Protein AF-A0A2M7GAT9-F1 (afdb_monomer_lite)

Structure (mmCIF, N/CA/C/O backbone):
data_AF-A0A2M7GAT9-F1
#
_entry.id   AF-A0A2M7GAT9-F1
#
loop_
_atom_site.group_PDB
_atom_site.id
_atom_site.type_symbol
_atom_site.label_atom_id
_atom_site.label_alt_id
_atom_site.label_comp_id
_atom_site.label_asym_id
_atom_site.label_entity_id
_atom_site.label_seq_id
_atom_site.pdbx_PDB_ins_code
_atom_site.Cartn_x
_atom_site.Cartn_y
_atom_site.Cartn_z
_atom_site.occupancy
_atom_site.B_iso_or_equiv
_atom_site.auth_seq_id
_atom_site.auth_comp_id
_atom_site.auth_asym_id
_atom_site.auth_atom_id
_atom_site.pdbx_PDB_model_num
ATOM 1 N N . THR A 1 1 ? -16.106 -1.754 4.201 1.00 80.75 1 THR A N 1
ATOM 2 C CA . THR A 1 1 ? -14.857 -2.384 4.667 1.00 80.75 1 THR A CA 1
ATOM 3 C C . THR A 1 1 ? -13.675 -1.558 4.230 1.00 80.75 1 THR A C 1
ATOM 5 O O . THR A 1 1 ? -13.568 -1.268 3.043 1.00 80.75 1 THR A O 1
ATOM 8 N N . LEU A 1 2 ? -12.814 -1.177 5.167 1.00 82.94 2 LEU A N 1
ATOM 9 C CA . LEU A 1 2 ? -11.516 -0.560 4.906 1.00 82.94 2 LEU A CA 1
ATOM 10 C C . LEU A 1 2 ? -10.448 -1.655 4.848 1.00 82.94 2 LEU A C 1
ATOM 12 O O . LEU A 1 2 ? -10.493 -2.592 5.641 1.00 82.94 2 LEU A O 1
ATOM 16 N N . VAL A 1 3 ? -9.509 -1.553 3.908 1.00 83.44 3 VAL A N 1
ATOM 17 C CA . VAL A 1 3 ? -8.440 -2.546 3.734 1.00 83.44 3 VAL A CA 1
ATOM 18 C C . VAL A 1 3 ? -7.088 -1.852 3.829 1.00 83.44 3 VAL A C 1
ATOM 20 O O . VAL A 1 3 ? -6.807 -0.945 3.047 1.00 83.44 3 VAL A O 1
ATOM 23 N N . PHE A 1 4 ? -6.253 -2.294 4.765 1.00 80.69 4 PHE A N 1
ATOM 24 C CA . PHE A 1 4 ? -4.897 -1.794 4.979 1.00 80.69 4 PHE A CA 1
ATOM 25 C C . PHE A 1 4 ? -3.856 -2.879 4.721 1.00 80.69 4 PHE A C 1
ATOM 27 O O . PHE A 1 4 ? -4.135 -4.072 4.782 1.00 80.69 4 PHE A O 1
ATOM 34 N N . GLU A 1 5 ? -2.622 -2.465 4.462 1.00 77.94 5 GLU A N 1
ATOM 35 C CA . GLU A 1 5 ? -1.487 -3.382 4.481 1.00 77.94 5 GLU A CA 1
ATOM 36 C C . GLU A 1 5 ? -1.056 -3.683 5.922 1.00 77.94 5 GLU A C 1
ATOM 38 O O . GLU A 1 5 ? -0.992 -2.786 6.768 1.00 77.94 5 GLU A O 1
ATOM 43 N N . ASN A 1 6 ? -0.718 -4.943 6.197 1.00 74.69 6 ASN A N 1
ATOM 44 C CA . ASN A 1 6 ? -0.121 -5.349 7.463 1.00 74.69 6 ASN A CA 1
ATOM 45 C C . ASN A 1 6 ? 1.356 -4.922 7.502 1.00 74.69 6 ASN A C 1
ATOM 47 O O . ASN A 1 6 ? 2.221 -5.524 6.862 1.00 74.69 6 ASN A O 1
ATOM 51 N N . LEU A 1 7 ? 1.642 -3.868 8.265 1.00 72.25 7 LEU A N 1
ATOM 52 C CA . LEU A 1 7 ? 2.975 -3.278 8.389 1.00 72.25 7 LEU A CA 1
ATOM 53 C C . LEU A 1 7 ? 3.690 -3.668 9.692 1.00 72.25 7 LEU A C 1
ATOM 55 O O . LEU A 1 7 ? 4.760 -3.133 9.977 1.00 72.25 7 LEU A O 1
ATOM 59 N N . THR A 1 8 ? 3.153 -4.603 10.475 1.00 63.50 8 THR A N 1
ATOM 60 C CA . THR A 1 8 ? 3.631 -4.913 11.834 1.00 63.50 8 THR A CA 1
ATOM 61 C C . THR A 1 8 ? 5.086 -5.411 11.849 1.00 63.50 8 THR A C 1
ATOM 63 O O . THR A 1 8 ? 5.863 -5.055 12.732 1.00 63.50 8 THR A O 1
ATOM 66 N N . ASP A 1 9 ? 5.520 -6.102 10.789 1.00 62.81 9 ASP A N 1
ATOM 67 C CA . ASP A 1 9 ? 6.853 -6.722 10.711 1.00 62.81 9 ASP A CA 1
ATOM 68 C C . ASP A 1 9 ? 7.926 -5.903 9.976 1.00 62.81 9 ASP A C 1
ATOM 70 O O . ASP A 1 9 ? 9.049 -6.377 9.769 1.00 62.81 9 ASP A O 1
ATOM 74 N N . ILE A 1 10 ? 7.637 -4.681 9.523 1.00 66.19 10 ILE A N 1
ATOM 75 C CA . ILE A 1 10 ? 8.608 -3.913 8.713 1.00 66.19 10 ILE A CA 1
ATOM 76 C C . ILE A 1 10 ? 9.868 -3.510 9.498 1.00 66.19 10 ILE A C 1
ATOM 78 O O . ILE A 1 10 ? 10.878 -3.137 8.903 1.00 66.19 10 ILE A O 1
ATOM 82 N N . ARG A 1 11 ? 9.818 -3.590 10.834 1.00 61.47 11 ARG A N 1
ATOM 83 C CA . ARG A 1 11 ? 10.907 -3.225 11.753 1.00 61.47 11 ARG A CA 1
ATOM 84 C C . ARG A 1 11 ? 11.925 -4.351 11.978 1.00 61.47 11 ARG A C 1
ATOM 86 O O . ARG A 1 11 ? 13.081 -4.045 12.248 1.00 61.47 11 ARG A O 1
ATOM 93 N N . GLY A 1 12 ? 11.522 -5.619 11.847 1.00 58.66 12 GLY A N 1
ATOM 94 C CA . GLY A 1 12 ? 12.359 -6.785 12.182 1.00 58.66 12 GLY A CA 1
ATOM 95 C C . GLY A 1 12 ? 13.054 -7.461 10.995 1.00 58.66 12 GLY A C 1
ATOM 96 O O . GLY A 1 12 ? 13.978 -8.244 11.185 1.00 58.66 12 GLY A O 1
ATOM 97 N N . LYS A 1 13 ? 12.641 -7.162 9.757 1.00 58.69 13 LYS A N 1
ATOM 98 C CA . LYS A 1 13 ? 13.012 -7.963 8.576 1.00 58.69 13 LYS A CA 1
ATOM 99 C C . LYS A 1 13 ? 14.443 -7.757 8.052 1.00 58.69 13 LYS A C 1
ATOM 101 O O . LYS A 1 13 ? 14.908 -8.575 7.263 1.00 58.69 13 LYS A O 1
ATOM 106 N N . THR A 1 14 ? 15.165 -6.693 8.428 1.00 56.41 14 THR A N 1
ATOM 107 C CA . THR A 1 14 ? 16.550 -6.433 7.958 1.00 56.41 14 THR A CA 1
ATOM 108 C C . THR A 1 14 ? 17.268 -5.405 8.849 1.00 56.41 14 THR A C 1
ATOM 110 O O . THR A 1 14 ? 16.628 -4.494 9.372 1.00 56.41 14 THR A O 1
ATOM 113 N N . LYS A 1 15 ? 18.608 -5.467 8.974 1.00 64.75 15 LYS A N 1
ATOM 114 C CA . LYS A 1 15 ? 19.419 -4.374 9.557 1.00 64.75 15 LYS A CA 1
ATOM 115 C C . LYS A 1 15 ? 19.279 -3.099 8.708 1.00 64.75 15 LYS A C 1
ATOM 117 O O . LYS A 1 15 ? 19.955 -2.927 7.697 1.00 64.75 15 LYS A O 1
ATOM 122 N N . LEU A 1 16 ? 18.394 -2.197 9.123 1.00 68.31 16 LEU A N 1
ATOM 123 C CA . LEU A 1 16 ? 18.163 -0.914 8.456 1.00 68.31 16 LEU A CA 1
ATOM 124 C C . LEU A 1 16 ? 19.307 0.076 8.730 1.00 68.31 16 LEU A C 1
ATOM 126 O O . LEU A 1 16 ? 19.778 0.207 9.865 1.00 68.31 16 LEU A O 1
ATOM 130 N N . LYS A 1 17 ? 19.708 0.846 7.709 1.00 75.12 17 LYS A N 1
ATOM 131 C CA . LYS A 1 17 ? 20.668 1.953 7.867 1.00 75.12 17 LYS A CA 1
ATOM 132 C C . LYS A 1 17 ? 20.080 3.040 8.782 1.00 75.12 17 LYS A C 1
ATOM 134 O O . LYS A 1 17 ? 18.864 3.231 8.831 1.00 75.12 17 LYS A O 1
ATOM 139 N N . LYS A 1 18 ? 20.930 3.815 9.473 1.00 76.88 18 LYS A N 1
ATOM 140 C CA . LYS A 1 18 ? 20.515 4.849 10.456 1.00 76.88 18 LYS A CA 1
ATOM 141 C C . LYS A 1 18 ? 19.440 5.809 9.912 1.00 76.88 18 LYS A C 1
ATOM 143 O O . LYS A 1 18 ? 18.465 6.087 10.606 1.00 76.88 18 LYS A O 1
ATOM 148 N N . ALA A 1 19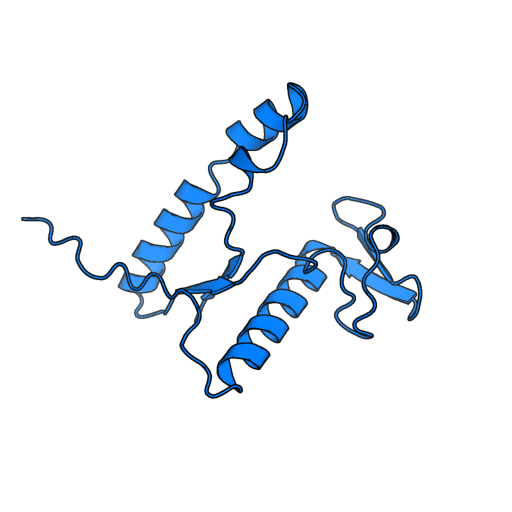 ? 19.574 6.251 8.659 1.00 72.56 19 ALA A N 1
ATOM 149 C CA . ALA A 1 19 ? 18.601 7.122 7.993 1.00 72.56 19 ALA A CA 1
ATOM 150 C C . ALA A 1 19 ? 17.235 6.446 7.751 1.00 72.56 19 ALA A C 1
ATOM 152 O O . ALA A 1 19 ? 16.191 7.067 7.950 1.00 72.56 19 ALA A O 1
ATOM 153 N N . GLN A 1 20 ? 17.232 5.161 7.379 1.00 69.75 20 GLN A N 1
ATOM 154 C CA . GLN A 1 20 ? 16.010 4.375 7.177 1.00 69.75 20 GLN A CA 1
ATOM 155 C C . GLN A 1 20 ? 15.284 4.136 8.506 1.00 69.75 20 GLN A C 1
ATOM 157 O O . GLN A 1 20 ? 14.071 4.318 8.568 1.00 69.75 20 GLN A O 1
ATOM 162 N N . ARG A 1 21 ? 16.024 3.841 9.589 1.00 71.12 21 ARG A N 1
ATOM 163 C CA . ARG A 1 21 ? 15.457 3.759 10.948 1.00 71.12 21 ARG A CA 1
ATOM 164 C C . ARG A 1 21 ? 14.804 5.076 11.361 1.00 71.12 21 ARG A C 1
ATOM 166 O O . ARG A 1 21 ? 13.655 5.072 11.779 1.00 71.12 21 ARG A O 1
ATOM 173 N N . LYS A 1 22 ? 15.485 6.214 11.172 1.00 69.25 22 LYS A N 1
ATOM 174 C CA . LYS A 1 22 ? 14.926 7.539 11.501 1.00 69.25 22 LYS A CA 1
ATOM 175 C C . LYS A 1 22 ? 13.610 7.807 10.760 1.00 69.25 22 LYS A C 1
ATOM 177 O O . LYS A 1 22 ? 12.669 8.292 11.374 1.00 69.25 22 LYS A O 1
ATOM 182 N N . ARG A 1 23 ? 13.515 7.461 9.470 1.00 68.31 23 ARG A N 1
ATOM 183 C CA . ARG A 1 23 ? 12.257 7.550 8.700 1.00 68.31 23 ARG A CA 1
ATOM 184 C C . ARG A 1 23 ? 11.165 6.640 9.257 1.00 68.31 23 ARG A C 1
ATOM 186 O O . ARG A 1 23 ? 10.032 7.083 9.381 1.00 68.31 23 ARG A O 1
ATOM 193 N N . LEU A 1 24 ? 11.516 5.410 9.620 1.00 67.75 24 LEU A N 1
ATOM 194 C CA . LEU A 1 24 ? 10.578 4.439 10.180 1.00 67.75 24 LEU A CA 1
ATOM 195 C C . LEU A 1 24 ? 10.036 4.845 11.561 1.00 67.75 24 LEU A C 1
ATOM 197 O O . LEU A 1 24 ? 8.907 4.508 11.902 1.00 67.75 24 LEU A O 1
ATOM 201 N N . HIS A 1 25 ? 10.831 5.581 12.340 1.00 68.69 25 HIS A N 1
ATOM 202 C CA . HIS A 1 25 ? 10.440 6.115 13.648 1.00 68.69 25 HIS A CA 1
ATOM 203 C C . HIS A 1 25 ? 9.668 7.441 13.578 1.00 68.69 25 HIS A C 1
ATOM 205 O O . HIS A 1 25 ? 9.004 7.791 14.546 1.00 68.69 25 HIS A O 1
ATOM 211 N N . LYS A 1 26 ? 9.734 8.183 12.463 1.00 60.97 26 LYS A N 1
ATOM 212 C CA . LYS A 1 26 ? 9.060 9.486 12.311 1.00 60.97 26 LYS A CA 1
ATOM 213 C C . LYS A 1 26 ? 7.547 9.392 12.099 1.00 60.97 26 LYS A C 1
ATOM 215 O O . LYS A 1 26 ? 6.861 10.386 12.299 1.00 60.97 26 LYS A O 1
ATOM 220 N N . TRP A 1 27 ? 7.037 8.235 11.686 1.00 63.81 27 TRP A N 1
ATOM 221 C CA . TRP A 1 27 ? 5.609 8.032 11.458 1.00 63.81 27 TRP A CA 1
ATOM 222 C C . TRP A 1 27 ? 5.192 6.678 12.028 1.00 63.81 27 TRP A C 1
ATOM 224 O O . TRP A 1 27 ? 5.585 5.622 11.527 1.00 63.81 27 TRP A O 1
ATOM 234 N N . SER A 1 28 ? 4.429 6.698 13.117 1.00 68.75 28 SER A N 1
ATOM 235 C CA . SER A 1 28 ? 3.855 5.508 13.739 1.00 68.75 28 SER A CA 1
ATOM 236 C C . SER A 1 28 ? 2.661 5.033 12.906 1.00 68.75 28 SER A C 1
ATOM 238 O O . SER A 1 28 ? 1.513 5.283 13.250 1.00 68.75 28 SER A O 1
ATOM 240 N N . PHE A 1 29 ? 2.920 4.310 11.810 1.00 73.81 29 PHE A N 1
ATOM 241 C CA . PHE A 1 29 ? 1.864 3.640 11.029 1.00 73.81 29 PHE A CA 1
ATOM 242 C C . PHE A 1 29 ? 0.887 2.862 11.924 1.00 73.81 29 PHE A C 1
ATOM 244 O O . PHE A 1 29 ? -0.315 2.921 11.702 1.00 73.81 29 PHE A O 1
ATOM 251 N N . ALA A 1 30 ? 1.405 2.236 12.985 1.00 73.06 30 ALA A N 1
ATOM 252 C CA . ALA A 1 30 ? 0.606 1.565 14.004 1.00 73.06 30 ALA A CA 1
ATOM 253 C C . ALA A 1 30 ? -0.406 2.498 14.696 1.00 73.06 30 ALA A C 1
ATOM 255 O O . ALA A 1 30 ? -1.559 2.132 14.848 1.00 73.06 30 ALA A O 1
ATOM 256 N N . GLN A 1 31 ? -0.018 3.725 15.057 1.00 80.00 31 GLN A N 1
ATOM 257 C CA . GLN A 1 31 ? -0.915 4.669 15.732 1.00 80.00 31 GLN A CA 1
ATOM 258 C C . GLN A 1 31 ? -2.031 5.156 14.803 1.00 80.00 31 GLN A C 1
ATOM 260 O O . GLN A 1 31 ? -3.179 5.268 15.223 1.00 80.00 31 GLN A O 1
ATOM 265 N N . LEU A 1 32 ? -1.707 5.414 13.531 1.00 83.75 32 LEU A N 1
ATOM 266 C CA . LEU A 1 32 ? -2.717 5.742 12.527 1.00 83.75 32 LEU A CA 1
ATOM 267 C C . LEU A 1 32 ? -3.695 4.577 12.336 1.00 83.75 32 LEU A C 1
ATOM 269 O O . LEU A 1 32 ? -4.898 4.806 12.285 1.00 83.75 32 LEU A O 1
ATOM 273 N N . GLN A 1 33 ? -3.187 3.345 12.252 1.00 83.94 33 GLN A N 1
ATOM 274 C CA . GLN A 1 33 ? -4.014 2.143 12.137 1.00 83.94 33 GLN A CA 1
ATOM 275 C C . GLN A 1 33 ? -4.954 2.009 13.336 1.00 83.94 33 GLN A C 1
ATOM 277 O O . GLN A 1 33 ? -6.158 1.937 13.121 1.00 83.94 33 GLN A O 1
ATOM 282 N N . THR A 1 34 ? -4.448 2.137 14.566 1.00 83.06 34 THR A N 1
ATOM 283 C CA . THR A 1 34 ? -5.275 2.131 15.783 1.00 83.06 34 THR A CA 1
ATOM 284 C C . THR A 1 34 ? -6.357 3.209 15.745 1.00 83.06 34 THR A C 1
ATOM 286 O O . THR A 1 34 ? -7.512 2.946 16.071 1.00 83.06 34 THR A O 1
ATOM 289 N N . PHE A 1 35 ? -6.017 4.429 15.311 1.00 87.81 35 PHE A N 1
ATOM 290 C CA . PHE A 1 35 ? -6.994 5.512 15.203 1.00 87.81 35 PHE A CA 1
ATOM 291 C C . PHE A 1 35 ? -8.082 5.248 14.169 1.00 87.81 35 PHE A C 1
ATOM 293 O O . PHE A 1 35 ? -9.243 5.595 14.385 1.00 87.81 35 PHE A O 1
ATOM 300 N N . VAL A 1 36 ? -7.722 4.643 13.042 1.00 86.75 36 VAL A N 1
ATOM 301 C CA . VAL A 1 36 ? -8.699 4.272 12.023 1.00 86.75 36 VAL A CA 1
ATOM 302 C C . VAL A 1 36 ? -9.558 3.106 12.495 1.00 86.75 36 VAL A C 1
ATOM 304 O O . VAL A 1 36 ? -10.764 3.149 12.284 1.00 86.75 36 VAL A O 1
ATOM 307 N N . GLU A 1 37 ? -8.979 2.105 13.153 1.00 84.62 37 GLU A N 1
ATOM 308 C CA . GLU A 1 37 ? -9.699 0.943 13.679 1.00 84.62 37 GLU A CA 1
ATOM 309 C C . GLU A 1 37 ? -10.807 1.354 14.640 1.00 84.62 37 GLU A C 1
ATOM 311 O O . GLU A 1 37 ? -11.967 1.025 14.389 1.00 84.62 37 GLU A O 1
ATOM 316 N N . TYR A 1 38 ? -10.493 2.132 15.683 1.00 86.75 38 TYR A N 1
ATOM 317 C CA . TYR A 1 38 ? -11.515 2.489 16.671 1.00 86.75 38 TYR A CA 1
ATOM 318 C C . TYR A 1 38 ? -12.610 3.380 16.061 1.00 86.75 38 TYR A C 1
ATOM 320 O O . TYR A 1 38 ? -13.788 3.225 16.381 1.00 86.75 38 TYR A O 1
ATOM 328 N N . LYS A 1 39 ? -12.259 4.292 15.140 1.00 89.88 39 LYS A N 1
ATOM 329 C CA . LYS A 1 39 ? -13.247 5.140 14.450 1.00 89.88 39 LYS A CA 1
ATOM 330 C C . LYS A 1 39 ? -14.110 4.351 13.473 1.00 89.88 39 LYS A C 1
ATOM 332 O O . LYS A 1 39 ? -15.307 4.602 13.376 1.00 89.88 39 L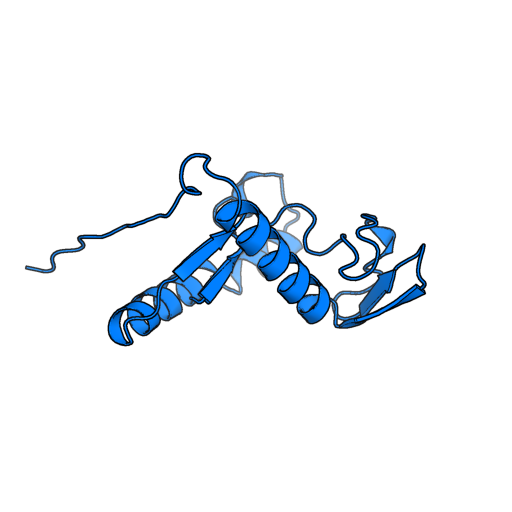YS A O 1
ATOM 337 N N . ALA A 1 40 ? -13.516 3.409 12.747 1.00 86.81 40 ALA A N 1
ATOM 338 C CA . ALA A 1 40 ? -14.240 2.541 11.832 1.00 86.81 40 ALA A CA 1
ATOM 339 C C . ALA A 1 40 ? -15.205 1.637 12.604 1.00 86.81 40 ALA A C 1
ATOM 341 O O . ALA A 1 40 ? -16.365 1.529 12.216 1.00 86.81 40 ALA A O 1
ATOM 342 N N . GLN A 1 41 ? -14.767 1.081 13.736 1.00 85.88 41 GLN A N 1
ATOM 343 C CA . GLN A 1 41 ? -15.614 0.301 14.633 1.00 85.88 41 GLN A CA 1
ATOM 344 C C . GLN A 1 41 ? -16.796 1.126 15.154 1.00 85.88 41 GLN A C 1
ATOM 346 O O . GLN A 1 41 ? -17.930 0.661 15.078 1.00 85.88 41 GLN A O 1
ATOM 351 N N . ALA A 1 42 ? -16.557 2.364 15.604 1.00 87.31 42 ALA A N 1
ATOM 352 C CA . ALA A 1 42 ? -17.621 3.270 16.043 1.00 87.31 42 ALA A CA 1
ATOM 353 C C . ALA A 1 42 ? -18.644 3.580 14.930 1.00 87.31 42 ALA A C 1
ATOM 355 O O . ALA A 1 42 ? -19.817 3.796 15.212 1.00 87.31 42 ALA A O 1
ATOM 356 N N . ALA A 1 43 ? -18.213 3.565 13.666 1.00 90.44 43 ALA A N 1
ATOM 357 C CA . ALA A 1 43 ? -19.064 3.764 12.495 1.00 90.44 43 ALA A CA 1
ATOM 358 C C . ALA A 1 43 ? -19.664 2.460 11.919 1.00 90.44 43 ALA A C 1
ATOM 360 O O . ALA A 1 43 ? -20.279 2.494 10.854 1.00 90.44 43 ALA A O 1
ATOM 361 N N . GLY A 1 44 ? -19.455 1.300 12.557 1.00 87.56 44 GLY A N 1
ATOM 362 C CA . GLY A 1 44 ? -19.919 -0.001 12.051 1.00 87.56 44 GLY A CA 1
ATOM 363 C C . GLY A 1 44 ? -19.192 -0.488 10.786 1.00 87.56 44 GLY A C 1
ATOM 364 O O . GLY A 1 44 ? -19.685 -1.357 10.066 1.00 87.56 44 GLY A O 1
ATOM 365 N N . VAL A 1 45 ? -18.018 0.066 10.479 1.00 86.88 45 VAL A N 1
ATOM 366 C CA . VAL A 1 45 ? -17.220 -0.268 9.296 1.00 86.88 45 VAL A CA 1
ATOM 367 C C . VAL A 1 45 ? -16.139 -1.286 9.656 1.00 86.88 45 V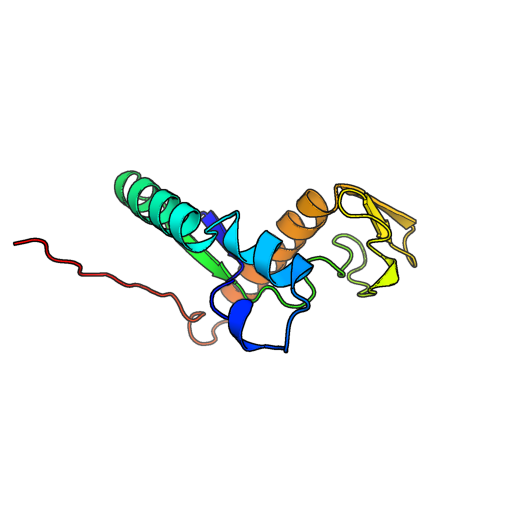AL A C 1
ATOM 369 O O . VAL A 1 45 ? -15.280 -1.029 10.492 1.00 86.88 45 VAL A O 1
ATOM 372 N N . SER A 1 46 ? -16.119 -2.430 8.964 1.00 84.19 46 SER A N 1
ATOM 373 C CA . SER A 1 46 ? -15.072 -3.437 9.174 1.00 84.19 46 SER A CA 1
ATOM 374 C C . SER A 1 46 ? -13.710 -2.996 8.620 1.00 84.19 46 SER A C 1
ATOM 376 O O . SER A 1 46 ? -13.642 -2.413 7.532 1.00 84.19 46 SER A O 1
ATOM 378 N N . VAL A 1 47 ? -12.629 -3.320 9.332 1.00 82.38 47 VAL A N 1
ATOM 379 C CA . VAL A 1 47 ? -11.236 -3.098 8.909 1.00 82.38 47 VAL A CA 1
ATOM 380 C C . VAL A 1 47 ? -10.561 -4.448 8.678 1.00 82.38 47 VAL A C 1
ATOM 382 O O . VAL A 1 47 ? -10.728 -5.370 9.470 1.00 82.38 47 VAL A O 1
ATOM 385 N N . VAL A 1 48 ? -9.833 -4.589 7.570 1.00 84.06 48 VAL A N 1
ATOM 386 C CA . VAL A 1 48 ? -9.132 -5.825 7.191 1.00 84.06 48 VAL A CA 1
ATOM 387 C C . VAL A 1 48 ? -7.689 -5.507 6.830 1.00 84.06 48 VAL A C 1
ATOM 389 O O . VAL A 1 48 ? -7.419 -4.522 6.144 1.00 84.06 48 VAL A O 1
ATOM 392 N N . PHE A 1 49 ? -6.765 -6.373 7.237 1.00 80.31 49 PHE A N 1
ATOM 393 C CA . PHE A 1 49 ? -5.356 -6.269 6.875 1.00 80.31 49 PHE A CA 1
ATOM 394 C C . PHE A 1 49 ? -4.972 -7.319 5.833 1.00 80.31 49 PHE A C 1
ATOM 396 O O . PHE A 1 49 ? -5.353 -8.484 5.942 1.00 80.31 49 PHE A O 1
ATOM 403 N N . VAL A 1 50 ? -4.204 -6.914 4.822 1.00 78.75 50 VAL A N 1
ATOM 404 C CA . VAL A 1 50 ? -3.664 -7.799 3.778 1.00 78.75 50 VAL A CA 1
ATOM 405 C C . VAL A 1 50 ? -2.139 -7.786 3.777 1.00 78.75 50 VAL A C 1
ATOM 407 O O . VAL A 1 50 ? -1.511 -6.828 4.230 1.00 78.75 50 VAL A O 1
ATOM 410 N N . ASP A 1 51 ? -1.529 -8.846 3.249 1.00 75.12 51 ASP A N 1
ATOM 411 C CA . ASP A 1 51 ? -0.074 -8.922 3.099 1.00 75.12 51 ASP A CA 1
ATOM 412 C C . ASP A 1 51 ? 0.439 -7.790 2.171 1.00 75.12 51 ASP A C 1
ATOM 414 O O . ASP A 1 51 ? -0.030 -7.685 1.031 1.00 75.12 51 ASP A O 1
ATOM 418 N N . PRO A 1 52 ? 1.400 -6.949 2.615 1.00 71.06 52 PRO A N 1
ATOM 419 C CA . PRO A 1 52 ? 1.999 -5.882 1.800 1.00 71.06 52 PRO A CA 1
ATO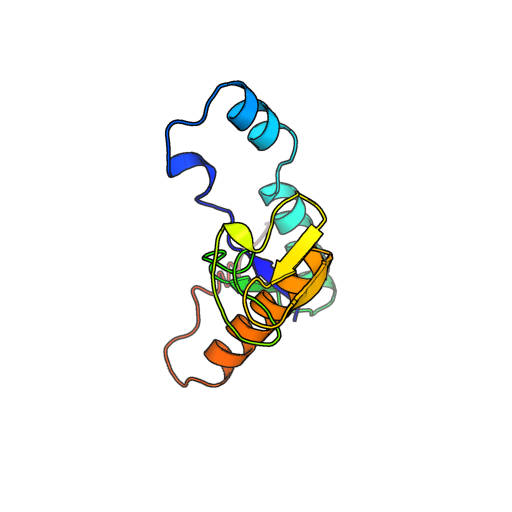M 420 C C . PRO A 1 52 ? 2.858 -6.383 0.628 1.00 71.06 52 PRO A C 1
ATOM 422 O O . PRO A 1 52 ? 3.381 -5.584 -0.156 1.00 71.06 52 PRO A O 1
ATOM 425 N N . ARG A 1 53 ? 3.127 -7.688 0.518 1.00 75.06 53 ARG A N 1
ATOM 426 C CA . ARG A 1 53 ? 4.077 -8.209 -0.473 1.00 75.06 53 ARG A CA 1
ATOM 427 C C . ARG A 1 53 ? 3.662 -7.858 -1.906 1.00 75.06 53 ARG A C 1
ATOM 429 O O . ARG A 1 53 ? 2.576 -8.174 -2.382 1.00 75.06 53 ARG A O 1
ATOM 436 N N . TYR A 1 54 ? 4.603 -7.232 -2.616 1.00 73.69 54 TYR A N 1
ATOM 437 C CA . TYR A 1 54 ? 4.561 -6.920 -4.051 1.00 73.69 54 TYR A CA 1
ATOM 438 C C . TYR A 1 54 ? 3.445 -5.970 -4.527 1.00 73.69 54 TYR A C 1
ATOM 440 O O . TYR A 1 54 ? 3.384 -5.672 -5.721 1.00 73.69 54 TYR A O 1
ATOM 448 N N . THR A 1 55 ? 2.620 -5.413 -3.639 1.00 81.75 55 THR A N 1
ATOM 449 C CA . THR A 1 55 ? 1.527 -4.472 -3.973 1.00 81.75 55 THR A CA 1
ATOM 450 C C . THR A 1 55 ? 2.025 -3.198 -4.660 1.00 81.75 55 THR A C 1
ATOM 452 O O . THR A 1 55 ? 1.389 -2.700 -5.586 1.00 81.75 55 THR A O 1
ATOM 455 N N . SER A 1 56 ? 3.207 -2.715 -4.273 1.00 83.25 56 SER A N 1
ATOM 456 C CA . SER A 1 56 ? 3.853 -1.521 -4.837 1.00 83.25 56 SER A CA 1
ATOM 457 C C . SER A 1 56 ? 4.647 -1.770 -6.128 1.00 83.25 56 SER A C 1
ATOM 459 O O . SER A 1 56 ? 5.065 -0.816 -6.782 1.00 83.25 56 SER A O 1
ATOM 461 N N . GLN A 1 57 ? 4.869 -3.034 -6.503 1.00 89.25 57 GLN A N 1
ATOM 462 C CA . GLN A 1 57 ? 5.659 -3.433 -7.681 1.00 89.25 57 GLN A CA 1
ATOM 463 C C . GLN A 1 57 ? 4.804 -4.080 -8.776 1.00 89.25 57 GLN A C 1
ATOM 465 O O . GLN A 1 57 ? 5.200 -4.100 -9.944 1.00 89.25 57 GLN A O 1
ATOM 470 N N . LYS A 1 58 ? 3.639 -4.618 -8.404 1.00 94.12 58 LYS A N 1
ATOM 471 C CA . LYS A 1 58 ? 2.663 -5.221 -9.308 1.00 94.12 58 LYS A CA 1
ATOM 472 C C . LYS A 1 58 ? 1.935 -4.143 -10.105 1.00 94.12 58 LYS A C 1
ATOM 474 O O . LYS A 1 58 ? 1.481 -3.149 -9.548 1.00 94.12 58 LYS A O 1
ATOM 479 N N . CYS A 1 59 ? 1.793 -4.333 -11.408 1.00 94.81 59 CYS A N 1
ATOM 480 C CA . CYS A 1 59 ? 0.919 -3.497 -12.223 1.00 94.81 59 CYS A CA 1
ATOM 481 C C . CYS A 1 59 ? -0.544 -3.897 -12.021 1.00 94.81 59 CYS A C 1
ATOM 483 O O . CYS A 1 59 ? -0.881 -5.064 -12.208 1.00 94.81 59 CYS A O 1
ATOM 485 N N . SER A 1 60 ? -1.414 -2.939 -11.703 1.00 94.50 60 SER A N 1
ATOM 486 C CA . SER A 1 60 ? -2.853 -3.192 -11.564 1.00 94.50 60 SER A CA 1
ATOM 487 C C . SER A 1 60 ? -3.537 -3.609 -12.872 1.00 94.50 60 SER A C 1
ATOM 489 O O . SER A 1 60 ? -4.545 -4.306 -12.827 1.00 94.50 60 SER A O 1
ATOM 491 N N . GLN A 1 61 ? -2.973 -3.233 -14.025 1.00 94.00 61 GLN A N 1
ATOM 492 C CA . GLN A 1 61 ? -3.527 -3.537 -15.350 1.00 94.00 61 GLN A CA 1
ATOM 493 C C . GLN A 1 61 ? -3.096 -4.916 -15.865 1.00 94.00 61 GLN A C 1
ATOM 495 O O . GLN A 1 61 ? -3.925 -5.769 -16.159 1.00 94.00 61 GLN A O 1
ATOM 500 N N . CYS A 1 62 ? -1.783 -5.162 -15.960 1.00 93.81 62 CYS A N 1
ATOM 501 C CA . CYS A 1 62 ? -1.248 -6.386 -16.575 1.00 93.81 62 CYS A CA 1
ATOM 502 C C . CYS A 1 62 ? -0.686 -7.404 -15.576 1.00 93.81 62 CYS A C 1
ATOM 504 O O . CYS A 1 62 ? -0.156 -8.433 -15.986 1.00 93.81 62 CYS A O 1
ATOM 506 N N . LYS A 1 63 ? -0.745 -7.120 -14.269 1.00 93.69 63 LYS A N 1
ATOM 507 C CA . LYS A 1 63 ? -0.250 -7.982 -13.177 1.00 93.69 63 LYS A CA 1
ATOM 508 C C . LYS A 1 63 ? 1.265 -8.234 -13.169 1.00 93.69 63 LYS A C 1
ATOM 510 O O . LYS A 1 63 ? 1.756 -8.861 -12.235 1.00 93.69 63 LYS A O 1
ATOM 515 N N . HIS A 1 64 ? 2.027 -7.700 -14.129 1.00 93.75 64 HIS A N 1
ATOM 516 C CA . HIS A 1 64 ? 3.487 -7.808 -14.145 1.00 93.75 64 HIS A CA 1
ATOM 517 C C . HIS A 1 64 ? 4.111 -7.186 -12.887 1.00 93.75 64 HIS A C 1
ATOM 519 O O . HIS A 1 64 ? 3.818 -6.036 -12.544 1.00 93.75 64 HIS A O 1
ATOM 525 N N . VAL A 1 65 ? 4.996 -7.933 -12.223 1.00 93.69 65 VAL A N 1
ATOM 526 C CA . VAL A 1 65 ? 5.693 -7.516 -11.000 1.00 93.69 65 VAL A CA 1
ATOM 527 C C . VAL A 1 65 ? 7.150 -7.233 -11.327 1.00 93.69 65 VAL A C 1
ATOM 529 O O . VAL A 1 65 ? 7.869 -8.107 -11.801 1.00 93.69 65 VAL A O 1
ATOM 532 N N . SER A 1 66 ? 7.600 -6.012 -11.057 1.00 91.62 66 SER A N 1
ATOM 533 C CA . SER A 1 66 ? 9.007 -5.644 -11.199 1.00 91.62 66 SER A CA 1
ATOM 534 C C . SER A 1 66 ? 9.347 -4.468 -10.294 1.00 91.62 66 SER A C 1
ATOM 536 O O . SER A 1 66 ? 8.579 -3.508 -10.200 1.00 91.62 66 SER A O 1
ATOM 538 N N . ARG A 1 67 ? 10.532 -4.498 -9.669 1.00 88.50 67 ARG A N 1
ATOM 539 C CA . ARG A 1 67 ? 11.059 -3.353 -8.900 1.00 88.50 67 ARG A CA 1
ATOM 540 C C . ARG A 1 67 ? 11.181 -2.108 -9.774 1.00 88.50 67 ARG A C 1
ATOM 542 O O . ARG A 1 67 ? 10.905 -1.006 -9.315 1.00 88.50 67 ARG A O 1
ATOM 549 N N . SER A 1 68 ? 11.504 -2.294 -11.051 1.00 92.44 68 SER A N 1
ATOM 550 C CA . SER A 1 68 ? 11.676 -1.220 -12.032 1.00 92.44 68 SER A CA 1
ATOM 551 C C . SER A 1 68 ? 10.364 -0.556 -12.464 1.00 92.44 68 SER A C 1
ATOM 553 O O . SER A 1 68 ? 10.410 0.403 -13.241 1.00 92.44 68 SER A O 1
ATOM 555 N N . ASN A 1 69 ? 9.210 -1.052 -11.993 1.00 91.38 69 ASN A N 1
ATOM 556 C CA . ASN A 1 69 ? 7.905 -0.434 -12.235 1.00 91.38 69 ASN A CA 1
ATOM 557 C C . ASN A 1 69 ? 7.667 0.814 -11.370 1.00 91.38 69 ASN A C 1
ATOM 559 O O . ASN A 1 69 ? 6.815 1.629 -11.713 1.00 91.38 69 ASN A O 1
ATOM 563 N N . ARG A 1 70 ? 8.408 0.983 -10.266 1.00 90.38 70 ARG A N 1
ATOM 564 C CA . ARG A 1 70 ? 8.336 2.162 -9.391 1.00 90.38 70 ARG A CA 1
ATOM 565 C C . ARG A 1 70 ? 9.684 2.894 -9.412 1.00 90.38 70 ARG A C 1
ATOM 567 O O . ARG A 1 70 ? 10.500 2.670 -8.520 1.00 90.38 70 ARG A O 1
ATOM 574 N N . PRO A 1 71 ? 9.961 3.697 -10.457 1.00 88.19 71 PRO A N 1
ATOM 575 C CA . PRO A 1 71 ? 11.228 4.420 -10.566 1.00 88.19 71 PRO A CA 1
ATOM 576 C C . PRO A 1 71 ? 11.398 5.468 -9.458 1.00 88.19 71 PRO A C 1
ATOM 578 O O . PRO A 1 71 ? 12.512 5.687 -8.994 1.00 88.19 71 PRO A O 1
ATOM 581 N N . GLU A 1 72 ? 10.297 6.067 -8.999 1.00 88.75 72 GLU A N 1
ATOM 582 C CA . GLU A 1 72 ? 10.285 7.108 -7.971 1.00 88.75 72 GLU A CA 1
ATOM 583 C C . GLU A 1 72 ? 9.197 6.843 -6.929 1.00 88.75 72 GLU A C 1
ATOM 585 O O . GLU A 1 72 ? 8.327 5.988 -7.105 1.00 88.75 72 GLU A O 1
ATOM 590 N N . GLN A 1 73 ? 9.222 7.584 -5.819 1.00 85.56 73 GLN A N 1
ATOM 591 C CA . GLN A 1 73 ? 8.280 7.359 -4.726 1.00 85.56 73 GLN A CA 1
ATOM 592 C C . GLN A 1 73 ? 6.820 7.568 -5.159 1.00 85.56 73 GLN A C 1
ATOM 594 O O . GLN A 1 73 ? 5.988 6.722 -4.841 1.00 85.56 73 GLN A O 1
ATOM 599 N N . SER A 1 74 ? 6.509 8.629 -5.901 1.00 91.81 74 SER A N 1
ATOM 600 C CA . SER A 1 74 ? 5.147 8.957 -6.348 1.00 91.81 74 SER A CA 1
ATOM 601 C C . SER A 1 74 ? 4.781 8.356 -7.708 1.00 91.81 74 SER A C 1
ATOM 603 O O . SER A 1 74 ? 3.600 8.263 -8.030 1.00 91.81 74 SER A O 1
ATOM 605 N N . VAL A 1 75 ? 5.754 7.906 -8.505 1.00 93.19 75 VAL A N 1
ATOM 606 C CA . VAL A 1 75 ? 5.526 7.502 -9.901 1.00 93.19 75 VAL A CA 1
ATOM 607 C C . VAL A 1 75 ? 5.516 5.986 -10.058 1.00 93.19 75 VAL A C 1
ATOM 609 O O . VAL A 1 75 ? 6.456 5.293 -9.664 1.00 93.19 75 VAL A O 1
ATOM 612 N N . PHE A 1 76 ? 4.481 5.470 -10.720 1.00 96.06 76 PHE A N 1
ATOM 613 C CA . PHE A 1 76 ? 4.428 4.102 -11.221 1.00 96.06 76 PHE A CA 1
ATOM 614 C C . PHE A 1 76 ? 4.400 4.094 -12.749 1.00 96.06 76 PHE A C 1
ATOM 616 O O . PHE A 1 76 ? 3.603 4.801 -13.363 1.00 96.06 76 PHE A O 1
ATOM 623 N N . LYS A 1 77 ? 5.249 3.267 -13.363 1.00 96.12 77 LYS A N 1
ATOM 624 C CA . LYS A 1 77 ? 5.317 3.040 -14.810 1.00 96.12 77 LYS A CA 1
ATOM 625 C C . LYS A 1 77 ? 5.606 1.573 -15.093 1.00 96.12 77 LYS A C 1
ATOM 627 O O . LYS A 1 77 ? 6.734 1.110 -14.928 1.00 96.12 77 LYS A O 1
ATOM 632 N N . CYS A 1 78 ? 4.602 0.839 -15.560 1.00 96.19 78 CYS A N 1
ATOM 633 C CA . CYS A 1 78 ? 4.778 -0.562 -15.917 1.00 96.19 78 CYS A CA 1
ATOM 634 C C . CYS A 1 78 ? 5.746 -0.710 -17.098 1.00 96.19 78 CYS A C 1
ATOM 636 O O . CYS A 1 78 ? 5.583 -0.073 -18.140 1.00 96.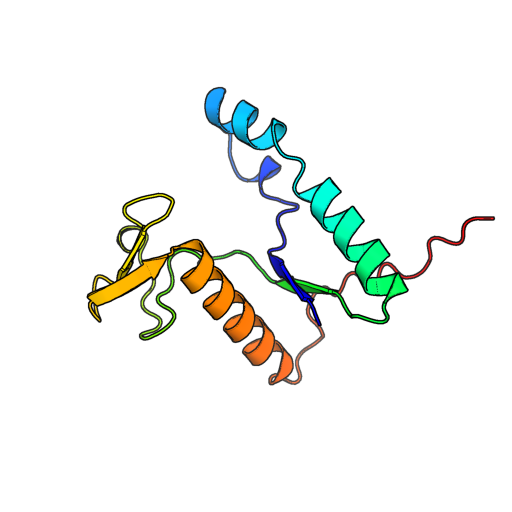19 78 CYS A O 1
ATOM 638 N N . ARG A 1 79 ? 6.740 -1.593 -16.975 1.00 94.94 79 ARG A N 1
ATOM 639 C CA . ARG A 1 79 ? 7.707 -1.845 -18.057 1.00 94.94 79 ARG A CA 1
ATOM 640 C C . ARG A 1 79 ? 7.132 -2.659 -19.218 1.00 94.94 79 ARG A C 1
ATOM 642 O O . ARG A 1 79 ? 7.628 -2.507 -20.334 1.00 94.94 79 ARG A O 1
ATOM 649 N N . VAL A 1 80 ? 6.067 -3.424 -18.972 1.00 96.19 80 VAL A N 1
ATOM 650 C CA . VAL A 1 80 ? 5.393 -4.278 -19.964 1.00 96.19 80 VAL A CA 1
ATOM 651 C C . VAL A 1 80 ? 4.290 -3.503 -20.684 1.00 96.19 80 VAL A C 1
ATOM 653 O O . VAL A 1 80 ? 4.494 -3.076 -21.813 1.00 96.19 80 VAL A O 1
ATOM 656 N N . CYS A 1 81 ? 3.164 -3.227 -20.018 1.00 95.38 81 CYS A N 1
ATOM 657 C CA . CYS A 1 81 ? 2.004 -2.591 -20.659 1.00 95.38 81 CYS A CA 1
ATOM 658 C C . CYS A 1 81 ? 2.067 -1.057 -20.724 1.00 95.38 81 CYS A C 1
ATOM 660 O O . CYS A 1 81 ? 1.106 -0.423 -21.143 1.00 95.38 81 CYS A O 1
ATOM 662 N N . LYS A 1 82 ? 3.164 -0.447 -20.256 1.00 95.56 82 LYS A N 1
ATOM 663 C CA . LYS A 1 82 ? 3.398 1.011 -20.245 1.00 95.56 82 LYS A CA 1
ATOM 664 C C . LYS A 1 82 ? 2.407 1.848 -19.430 1.00 95.56 82 LYS A C 1
ATOM 666 O O . LYS A 1 82 ? 2.553 3.063 -19.407 1.00 95.56 82 LYS A O 1
ATOM 671 N N . PHE A 1 83 ? 1.480 1.226 -18.700 1.00 95.88 83 PHE A N 1
ATOM 672 C CA . PHE A 1 83 ? 0.555 1.918 -17.804 1.00 95.88 83 PHE A CA 1
ATOM 673 C C . PHE A 1 83 ? 1.290 2.797 -16.782 1.00 95.88 83 PHE A C 1
ATOM 675 O O . PHE A 1 83 ? 2.233 2.336 -16.127 1.00 95.88 83 PHE A O 1
ATOM 682 N N . THR A 1 84 ? 0.821 4.035 -16.622 1.00 95.44 84 THR A N 1
ATOM 683 C CA . THR A 1 84 ? 1.383 5.036 -15.710 1.00 95.44 84 THR A CA 1
ATOM 684 C C . THR A 1 84 ? 0.319 5.625 -14.800 1.00 95.44 84 THR A C 1
ATOM 686 O O . THR A 1 84 ? -0.755 5.989 -15.267 1.00 95.44 84 THR A O 1
ATOM 689 N N . CYS A 1 85 ? 0.628 5.765 -13.513 1.00 95.25 85 CYS A N 1
ATOM 690 C CA . CYS A 1 85 ? -0.202 6.492 -12.549 1.00 95.25 85 CYS A CA 1
ATOM 691 C C . CYS A 1 85 ? 0.597 6.791 -11.270 1.00 95.25 85 CYS A C 1
ATOM 693 O O . CYS A 1 85 ? 1.797 6.508 -11.190 1.00 95.25 85 CYS A O 1
ATOM 695 N N . HIS A 1 86 ? -0.070 7.343 -10.254 1.00 95.25 86 HIS A N 1
ATOM 696 C CA . HIS A 1 86 ? 0.529 7.501 -8.935 1.00 95.25 86 HIS A CA 1
ATOM 697 C C . HIS A 1 86 ? 0.784 6.136 -8.273 1.00 95.25 86 HIS A C 1
ATOM 699 O O . HIS A 1 86 ? -0.087 5.260 -8.274 1.00 95.25 86 HIS A O 1
ATOM 705 N N . ALA A 1 87 ? 1.956 5.954 -7.664 1.00 92.12 87 ALA A N 1
ATOM 706 C CA . ALA A 1 87 ? 2.366 4.675 -7.084 1.00 92.12 87 ALA A CA 1
ATOM 707 C C . ALA A 1 87 ? 1.419 4.182 -5.985 1.00 92.12 87 ALA A C 1
ATOM 709 O O . ALA A 1 87 ? 1.052 3.006 -5.981 1.00 92.12 87 ALA A O 1
ATOM 710 N N . ASP A 1 88 ? 0.968 5.082 -5.110 1.00 90.31 88 ASP A N 1
ATOM 711 C CA . ASP A 1 88 ? 0.045 4.721 -4.030 1.00 90.31 88 ASP A CA 1
ATOM 712 C C . ASP A 1 88 ? -1.364 4.400 -4.561 1.00 90.31 88 ASP A C 1
ATOM 714 O O . ASP A 1 88 ? -2.045 3.536 -4.015 1.00 90.31 88 ASP A O 1
ATOM 718 N N . HIS A 1 89 ? -1.779 5.008 -5.682 1.00 93.44 89 HIS A N 1
ATOM 719 C CA . HIS A 1 89 ? -3.053 4.685 -6.332 1.00 93.44 89 HIS A CA 1
ATOM 720 C C . HIS A 1 89 ? -3.022 3.278 -6.948 1.00 93.44 89 HIS A C 1
ATOM 722 O O . HIS A 1 89 ? -3.922 2.472 -6.713 1.00 93.44 89 HIS A O 1
ATOM 728 N N . ASN A 1 90 ? -1.946 2.935 -7.668 1.00 94.00 90 ASN A N 1
ATOM 729 C CA . ASN A 1 90 ? -1.734 1.573 -8.165 1.00 94.00 90 ASN A CA 1
ATOM 730 C C . ASN A 1 90 ? -1.691 0.548 -7.019 1.00 94.00 90 ASN A C 1
ATOM 732 O O . ASN A 1 90 ? -2.311 -0.512 -7.117 1.00 94.00 90 ASN A O 1
ATOM 736 N N . ALA A 1 91 ? -0.993 0.870 -5.925 1.00 89.69 91 ALA A N 1
ATOM 737 C CA . ALA A 1 91 ? -0.923 0.008 -4.748 1.00 89.69 91 ALA A CA 1
ATOM 738 C C . ALA A 1 91 ? -2.309 -0.213 -4.118 1.00 89.69 91 ALA A C 1
ATOM 740 O O . ALA A 1 91 ? -2.671 -1.360 -3.865 1.00 89.69 91 ALA A O 1
ATOM 741 N N . ALA A 1 92 ? -3.124 0.837 -3.963 1.00 90.31 92 ALA A N 1
ATOM 742 C CA . ALA A 1 92 ? -4.494 0.732 -3.455 1.00 90.31 92 ALA A CA 1
ATOM 743 C C . ALA A 1 92 ? -5.374 -0.198 -4.310 1.00 90.31 92 ALA A C 1
ATOM 745 O O . ALA A 1 92 ? -6.106 -1.034 -3.773 1.00 90.31 92 ALA A O 1
ATOM 746 N N . ILE A 1 93 ? -5.262 -0.125 -5.642 1.00 92.62 93 ILE A N 1
ATOM 747 C CA . ILE A 1 93 ? -5.980 -1.037 -6.548 1.00 92.62 93 ILE A CA 1
ATOM 748 C C . ILE A 1 93 ? -5.516 -2.484 -6.342 1.00 92.62 93 ILE A C 1
ATOM 750 O O . ILE A 1 93 ? -6.341 -3.396 -6.266 1.00 92.62 93 ILE A O 1
ATOM 754 N N . ASN A 1 94 ? -4.207 -2.708 -6.212 1.00 91.75 94 ASN A N 1
ATOM 755 C CA . ASN A 1 94 ? -3.658 -4.040 -5.967 1.00 91.75 94 ASN A CA 1
ATOM 756 C C . ASN A 1 94 ? -4.091 -4.619 -4.615 1.00 91.75 94 ASN A C 1
ATOM 758 O O . ASN A 1 94 ? -4.407 -5.805 -4.551 1.00 91.75 94 ASN A O 1
ATOM 762 N N . ILE A 1 95 ? -4.133 -3.800 -3.561 1.00 88.88 95 ILE A N 1
ATOM 763 C CA . ILE A 1 95 ? -4.636 -4.167 -2.228 1.00 88.88 95 ILE A CA 1
ATOM 764 C C . ILE A 1 95 ? -6.093 -4.620 -2.329 1.00 88.88 95 ILE A C 1
ATOM 766 O O . ILE A 1 95 ? -6.439 -5.706 -1.862 1.00 88.88 95 ILE A O 1
ATOM 770 N N . ARG A 1 96 ? -6.938 -3.833 -3.008 1.00 88.56 96 ARG A N 1
ATOM 771 C CA . ARG A 1 96 ? -8.340 -4.192 -3.254 1.00 88.56 96 ARG A CA 1
ATOM 772 C C . ARG A 1 96 ? -8.455 -5.512 -4.014 1.00 88.56 96 ARG A C 1
ATOM 774 O O . ARG A 1 96 ? -9.257 -6.358 -3.633 1.00 88.56 96 ARG A O 1
ATOM 781 N N . ALA A 1 97 ? -7.672 -5.693 -5.075 1.00 87.44 97 ALA A N 1
ATOM 782 C CA . ALA A 1 97 ? -7.691 -6.915 -5.875 1.00 87.44 97 ALA A CA 1
ATOM 783 C C . ALA A 1 97 ? -7.280 -8.148 -5.054 1.00 87.44 97 ALA A C 1
ATOM 785 O O . ALA A 1 97 ? -7.952 -9.173 -5.129 1.00 87.44 97 ALA A O 1
ATOM 786 N N . ASN A 1 98 ? -6.235 -8.029 -4.228 1.00 84.75 98 ASN A N 1
ATOM 787 C CA . ASN A 1 98 ? -5.815 -9.091 -3.315 1.00 84.75 98 ASN A CA 1
ATOM 788 C C . ASN A 1 98 ? -6.945 -9.438 -2.336 1.00 84.75 98 ASN A C 1
ATOM 790 O O . ASN A 1 98 ? -7.308 -10.602 -2.212 1.00 84.75 98 ASN A O 1
ATOM 794 N N . TYR A 1 99 ? -7.550 -8.435 -1.691 1.00 84.88 99 TYR A N 1
ATOM 795 C CA . TYR A 1 99 ? -8.665 -8.647 -0.765 1.00 84.88 99 TYR A CA 1
ATOM 796 C C . TYR A 1 99 ? -9.849 -9.373 -1.420 1.00 84.88 99 TYR A C 1
ATOM 798 O O . TYR A 1 99 ? -10.378 -10.325 -0.851 1.00 84.88 99 TYR A O 1
ATOM 806 N N . LEU A 1 100 ? -10.247 -8.965 -2.629 1.00 84.69 100 LEU A N 1
ATOM 807 C CA . LEU A 1 100 ? -11.338 -9.618 -3.357 1.00 84.69 100 LEU A CA 1
ATOM 808 C C . LEU A 1 100 ? -10.998 -11.057 -3.755 1.00 84.69 100 LEU A C 1
ATOM 810 O O . LEU A 1 100 ? -11.870 -11.919 -3.683 1.00 84.69 100 LEU A O 1
ATOM 814 N N . GLN A 1 101 ? -9.745 -11.326 -4.130 1.00 80.56 101 GLN A N 1
ATOM 815 C CA . GLN A 1 101 ? -9.285 -12.680 -4.427 1.00 80.56 101 GLN A CA 1
ATOM 816 C C . GLN A 1 101 ? -9.402 -13.591 -3.199 1.00 80.56 101 GLN A C 1
ATOM 818 O O . GLN A 1 101 ? -9.917 -14.695 -3.320 1.00 80.56 101 GLN A O 1
ATOM 823 N N . PHE A 1 102 ? -8.994 -13.120 -2.016 1.00 71.62 102 PHE A N 1
ATOM 824 C CA . PHE A 1 102 ? -9.155 -13.881 -0.772 1.00 71.62 102 PHE A CA 1
ATOM 825 C C . PHE A 1 102 ? -10.623 -14.061 -0.381 1.00 71.62 102 PHE A C 1
ATOM 827 O O . PHE A 1 102 ? -11.006 -15.145 0.034 1.00 71.62 102 PHE A O 1
ATOM 834 N N . LYS A 1 103 ? -11.467 -13.035 -0.556 1.00 71.00 103 LYS A N 1
ATOM 835 C CA . LYS A 1 103 ? -12.903 -13.123 -0.244 1.00 71.00 103 LYS A CA 1
ATOM 836 C C . LYS A 1 103 ? -13.647 -14.137 -1.129 1.00 71.00 103 LYS A C 1
ATOM 838 O O . LYS A 1 103 ? -14.653 -14.684 -0.697 1.00 71.00 103 LYS A O 1
ATOM 843 N N . GLY A 1 104 ? -13.181 -14.358 -2.360 1.00 58.16 104 GLY A N 1
ATOM 844 C CA . GLY A 1 104 ? -13.766 -15.319 -3.303 1.00 58.16 104 GLY A CA 1
ATOM 845 C C . GLY A 1 104 ? -13.279 -16.763 -3.139 1.00 58.16 104 GLY A C 1
ATOM 846 O O . GLY A 1 104 ? -13.830 -17.655 -3.777 1.00 58.16 104 GLY A O 1
ATOM 847 N N . LEU A 1 105 ? -12.260 -17.006 -2.312 1.00 53.03 105 LEU A N 1
ATOM 848 C CA . LEU A 1 105 ? -11.722 -18.335 -2.042 1.00 53.03 105 LEU A CA 1
ATOM 849 C C . LEU A 1 105 ? -12.265 -18.821 -0.690 1.00 53.03 105 LEU A C 1
ATOM 851 O O . LEU A 1 105 ? -12.054 -18.174 0.331 1.00 53.03 105 LEU A O 1
ATOM 855 N N . SER A 1 106 ? -12.948 -19.969 -0.663 1.00 48.66 106 SER A N 1
ATOM 856 C CA . SER A 1 106 ? -13.449 -20.622 0.559 1.00 48.66 106 SER A CA 1
ATOM 857 C C . SER A 1 106 ? -12.321 -21.286 1.363 1.00 48.66 106 SER A C 1
ATOM 859 O O . SER A 1 106 ? -12.388 -22.465 1.706 1.00 48.66 106 SER A O 1
ATOM 861 N N . VAL A 1 107 ? -11.237 -20.563 1.613 1.00 41.34 107 VAL A N 1
ATOM 862 C CA . VAL A 1 107 ? -10.150 -20.996 2.492 1.00 41.34 107 VAL A CA 1
ATOM 863 C C . VAL A 1 107 ? -10.069 -20.029 3.653 1.00 41.34 107 VAL A C 1
ATOM 865 O O . VAL A 1 107 ? -10.304 -18.835 3.474 1.00 41.34 107 VAL A O 1
ATOM 868 N N . ASN A 1 108 ? -9.812 -20.607 4.831 1.00 45.38 108 ASN A N 1
ATOM 869 C CA . ASN A 1 108 ? -9.795 -19.976 6.146 1.00 45.38 108 ASN A CA 1
ATOM 870 C C . ASN A 1 108 ? -9.454 -18.494 6.078 1.00 45.38 108 ASN A C 1
ATOM 872 O O . ASN A 1 108 ? -8.478 -18.108 5.430 1.00 45.38 108 ASN A O 1
ATOM 876 N N . GLN A 1 109 ? -10.304 -17.711 6.748 1.00 45.97 109 GLN A N 1
ATOM 877 C CA . GLN A 1 109 ? -1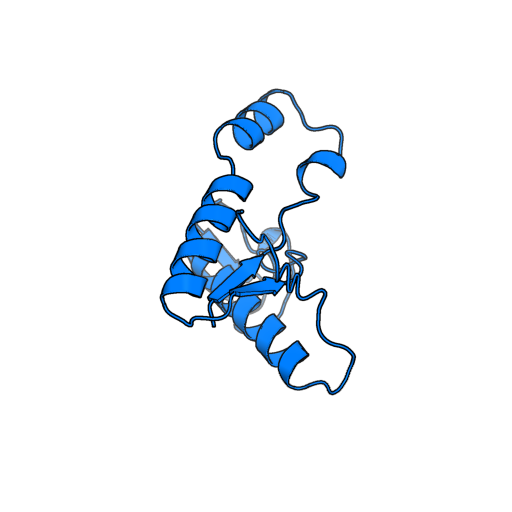0.232 -16.261 6.836 1.00 45.97 109 GLN A CA 1
ATOM 878 C C . GLN A 1 109 ? -8.764 -15.798 6.888 1.00 45.97 109 GLN A C 1
ATOM 880 O O . GLN A 1 109 ? -7.947 -16.471 7.531 1.00 45.97 109 GLN A O 1
ATOM 885 N N . PRO A 1 110 ? -8.402 -14.653 6.263 1.00 42.19 110 PRO A N 1
ATOM 886 C CA . PRO A 1 110 ? -7.097 -14.040 6.521 1.00 42.19 110 PRO A CA 1
ATOM 887 C C . PRO A 1 110 ? -6.889 -13.953 8.039 1.00 42.19 110 PRO A C 1
ATOM 889 O O . PRO A 1 110 ? -7.847 -14.117 8.786 1.00 42.19 110 PRO A O 1
ATOM 892 N N . ILE A 1 111 ? -5.679 -13.698 8.535 1.00 45.69 111 ILE A N 1
ATOM 893 C CA . ILE A 1 111 ? -5.506 -13.364 9.958 1.00 45.69 111 ILE A CA 1
ATOM 894 C C . ILE A 1 111 ? -6.283 -12.056 10.199 1.00 45.69 111 ILE A C 1
ATOM 896 O O . ILE A 1 111 ? -5.751 -10.953 10.104 1.00 45.69 111 ILE A O 1
ATOM 900 N N . VAL A 1 112 ? -7.595 -12.186 10.390 1.00 45.59 112 VAL A N 1
ATOM 901 C CA . VAL A 1 112 ? -8.523 -11.170 10.807 1.00 45.59 112 VAL A CA 1
ATOM 902 C C . VAL A 1 112 ? -8.153 -11.092 12.262 1.00 45.59 112 VAL A C 1
ATOM 904 O O . VAL A 1 112 ? -8.517 -11.956 13.058 1.00 45.59 112 VAL A O 1
ATOM 907 N N . ALA A 1 113 ? -7.351 -10.095 12.609 1.00 39.38 113 ALA A N 1
ATOM 908 C CA . ALA A 1 113 ? -7.353 -9.618 13.969 1.00 39.38 113 ALA A CA 1
ATOM 909 C C . ALA A 1 113 ? -8.769 -9.081 14.222 1.00 39.38 113 ALA A C 1
ATOM 911 O O . ALA A 1 113 ? -9.021 -7.883 14.176 1.00 39.38 113 ALA A O 1
ATOM 912 N N . ILE A 1 114 ? -9.721 -9.985 14.464 1.00 40.56 114 ILE A N 1
ATOM 913 C CA . ILE A 1 114 ? -10.859 -9.701 15.316 1.00 40.56 114 ILE A CA 1
ATOM 914 C C . ILE A 1 114 ? -10.235 -9.644 16.710 1.00 40.56 114 ILE A C 1
ATOM 916 O O . ILE A 1 114 ? -10.391 -10.559 17.508 1.00 40.56 114 ILE A O 1
ATOM 920 N N . GLN A 1 115 ? -9.464 -8.598 17.015 1.00 37.88 115 GLN A N 1
ATOM 921 C CA . GLN A 1 115 ? -9.237 -8.242 18.411 1.00 37.88 115 GLN A CA 1
ATOM 922 C C . GLN A 1 115 ? -10.507 -7.539 18.888 1.00 37.88 115 GLN A C 1
ATOM 924 O O . GLN A 1 115 ? -10.547 -6.344 19.155 1.00 37.88 115 GLN A O 1
ATOM 929 N N . GLY A 1 116 ? -11.588 -8.322 18.900 1.00 41.06 116 GLY A N 1
ATOM 930 C CA . GLY A 1 116 ? -12.725 -8.073 19.752 1.00 41.06 116 GLY A CA 1
ATOM 931 C C . GLY A 1 116 ? -12.282 -8.308 21.190 1.00 41.06 116 GLY A C 1
ATOM 932 O O . GLY A 1 116 ? -11.549 -9.254 21.478 1.00 41.06 116 GLY A O 1
ATOM 933 N N . ASN A 1 117 ? -12.786 -7.435 22.054 1.00 37.66 117 ASN A N 1
ATOM 934 C CA . ASN A 1 117 ? -12.691 -7.433 23.511 1.00 37.66 117 ASN A CA 1
ATOM 935 C C . ASN A 1 117 ? -11.438 -6.770 24.085 1.00 37.66 117 ASN A C 1
ATOM 937 O O . ASN A 1 117 ? -10.580 -7.411 24.684 1.00 37.66 117 ASN A O 1
ATOM 941 N N . ILE A 1 118 ? -11.428 -5.438 24.020 1.00 37.94 118 ILE A N 1
ATOM 942 C CA . ILE A 1 118 ? -10.947 -4.651 25.157 1.00 37.94 118 ILE A CA 1
ATOM 943 C C . ILE A 1 118 ? -12.198 -4.162 25.892 1.00 37.94 118 ILE A C 1
ATOM 945 O O . ILE A 1 118 ? -12.780 -3.131 25.563 1.00 37.94 118 ILE A O 1
ATOM 949 N N . SER A 1 119 ? -12.676 -4.979 26.827 1.00 31.14 119 SER A N 1
ATOM 950 C CA . SER A 1 119 ? -13.583 -4.547 27.884 1.00 31.14 119 SER A CA 1
ATOM 951 C C . SER A 1 119 ? -12.822 -3.563 28.771 1.00 31.14 119 SER A C 1
ATOM 953 O O . SER A 1 119 ? -11.955 -3.976 29.540 1.00 31.14 119 SER A O 1
ATOM 955 N N . PHE A 1 120 ? -13.110 -2.272 28.632 1.00 36.31 120 PHE A N 1
ATOM 956 C CA . PHE A 1 120 ? -12.753 -1.288 29.648 1.00 36.31 120 PHE A CA 1
ATOM 957 C C . PHE A 1 120 ? -13.816 -1.372 30.747 1.00 36.31 120 PHE A C 1
ATOM 959 O O . PHE A 1 120 ? -14.953 -0.947 30.541 1.00 36.31 120 PHE A O 1
ATOM 966 N N . GLY A 1 121 ? -13.451 -2.023 31.852 1.00 33.94 121 GLY A N 1
ATOM 967 C CA . GLY A 1 121 ? -14.031 -1.761 33.169 1.00 33.94 121 GLY A CA 1
ATOM 968 C C . GLY A 1 121 ? -13.277 -0.631 33.853 1.00 33.94 121 GLY A C 1
ATOM 969 O O . GLY A 1 121 ? -12.124 -0.366 33.435 1.00 33.94 121 GLY A O 1
#

Organism: NCBI:txid2014261

pLDDT: mean 76.77, std 17.63, range [31.14, 96.19]

Radius of gyration: 16.59 Å; chains: 1; bounding box: 41×30×54 Å

Secondary structure (DSSP, 8-state):
-EEEE--TTTTTSS---HHHHHHHHHS-HHHHHHHHHHHHHHTT--EEEE--TTTTTB-TTT--B-GGG-SSSSEEE-TTT--EEEHHHHHHHHHHHHHHHHHTS-S--------------

Foldseek 3Di:
DAEEEDCPCVVPPDDDDPVVVVVVVVDPPVVVVVVCCVVCVVVVHDYYYDHLPQLLQAALPPRDGDPVQDPDQQWGADPPPRDIDGSVVSSVSSRVVRVVVQVPDPDDDDPRPPVPDPPDD

Sequence (121 aa):
TLVFENLTDIRGKTKLKKAQRKRLHKWSFAQLQTFVEYKAQAAGVSVVFVDPRYTSQKCSQCKHVSRSNRPEQSVFKCRVCKFTCHADHNAAINIRANYLQFKGLSVNQPIVAIQGNISFG

InterPro domains:
  IPR010095 Cas12f1-like, TNB domain [PF07282] (29-95)
  IPR010095 Cas12f1-like, TNB domain [TIGR01766] (2-56)